Protein AF-A0A9J6BYK1-F1 (afdb_monomer_lite)

Structure (mmCIF, N/CA/C/O backbone):
data_AF-A0A9J6BYK1-F1
#
_entry.id   AF-A0A9J6BYK1-F1
#
loop_
_atom_site.group_PDB
_atom_site.id
_atom_site.type_symbol
_atom_site.label_atom_id
_atom_site.label_alt_id
_atom_site.label_comp_id
_atom_site.label_asym_id
_atom_site.label_entity_id
_atom_site.label_seq_id
_atom_site.pdbx_PDB_ins_code
_atom_site.Cartn_x
_atom_site.Cartn_y
_atom_site.Cartn_z
_atom_site.occupancy
_atom_site.B_iso_or_equiv
_atom_site.auth_seq_id
_atom_site.auth_comp_id
_atom_site.auth_asym_id
_atom_site.auth_atom_id
_atom_site.pdbx_PDB_model_num
ATOM 1 N N . MET A 1 1 ? 30.583 17.239 -2.779 1.00 53.28 1 MET A N 1
ATOM 2 C CA . MET A 1 1 ? 29.830 18.446 -2.357 1.00 53.28 1 MET A CA 1
ATOM 3 C C . MET A 1 1 ? 29.168 19.225 -3.503 1.00 53.28 1 MET A C 1
ATOM 5 O O . MET A 1 1 ? 28.137 19.822 -3.254 1.00 53.28 1 MET A O 1
ATOM 9 N N . LYS A 1 2 ? 29.669 19.201 -4.752 1.00 46.25 2 LYS A N 1
ATOM 10 C CA . LYS A 1 2 ? 29.049 19.929 -5.888 1.00 46.25 2 LYS A CA 1
ATOM 11 C C . LYS A 1 2 ? 27.736 19.317 -6.417 1.00 46.25 2 LYS A C 1
ATOM 13 O O . LYS A 1 2 ? 26.875 20.041 -6.894 1.00 46.25 2 LYS A O 1
ATOM 18 N N . ILE A 1 3 ? 27.564 18.000 -6.289 1.00 54.78 3 ILE A N 1
ATOM 19 C CA . ILE A 1 3 ? 26.381 17.271 -6.790 1.00 54.78 3 ILE A CA 1
ATOM 20 C C . ILE A 1 3 ? 25.124 17.575 -5.957 1.00 54.78 3 ILE A C 1
ATOM 22 O O . ILE A 1 3 ? 24.044 17.727 -6.514 1.00 54.78 3 ILE A O 1
ATOM 26 N N . LEU A 1 4 ? 25.268 17.749 -4.638 1.00 54.06 4 LEU A N 1
ATOM 27 C CA . LEU A 1 4 ? 24.146 18.037 -3.735 1.00 54.06 4 LEU A CA 1
ATOM 28 C C . LEU A 1 4 ? 23.455 19.373 -4.070 1.00 54.06 4 LEU A C 1
ATOM 30 O O . LEU A 1 4 ? 22.234 19.475 -4.010 1.00 54.06 4 LEU A O 1
ATOM 34 N N . PHE A 1 5 ? 24.234 20.374 -4.493 1.00 57.16 5 PHE A N 1
ATOM 35 C CA . PHE A 1 5 ? 23.715 21.677 -4.916 1.00 57.16 5 PHE A CA 1
ATOM 36 C C . PHE A 1 5 ? 22.920 21.597 -6.223 1.00 57.16 5 PHE A C 1
ATOM 38 O O . PHE A 1 5 ? 21.898 22.260 -6.357 1.00 57.16 5 PHE A O 1
ATOM 45 N N . ALA A 1 6 ? 23.347 20.753 -7.166 1.00 57.12 6 ALA A N 1
ATOM 46 C CA . ALA A 1 6 ? 22.620 20.557 -8.417 1.00 57.12 6 ALA A CA 1
ATOM 47 C C . ALA A 1 6 ? 21.249 19.901 -8.176 1.00 57.12 6 ALA A C 1
ATOM 49 O O . ALA A 1 6 ? 20.259 20.335 -8.753 1.00 57.12 6 ALA A O 1
ATOM 50 N N . PHE A 1 7 ? 21.167 18.923 -7.267 1.00 61.38 7 PHE A N 1
ATOM 51 C CA . PHE A 1 7 ? 19.893 18.292 -6.909 1.00 61.38 7 PHE A CA 1
ATOM 52 C C . PHE A 1 7 ? 18.921 19.258 -6.222 1.00 61.38 7 PHE A C 1
ATOM 54 O O . PHE A 1 7 ?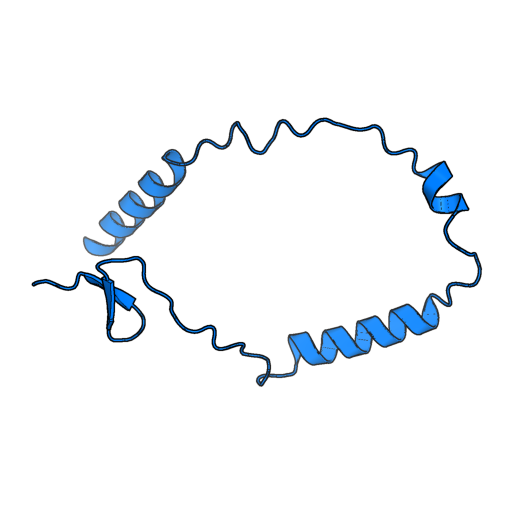 17.742 19.256 -6.562 1.00 61.38 7 PHE A O 1
ATOM 61 N N . LEU A 1 8 ? 19.405 20.125 -5.325 1.00 59.03 8 LEU A N 1
ATOM 62 C CA . LEU A 1 8 ? 18.573 21.155 -4.688 1.00 59.03 8 LEU A CA 1
ATOM 63 C C . LEU A 1 8 ? 18.032 22.184 -5.690 1.00 59.03 8 LEU A C 1
ATOM 65 O O . LEU A 1 8 ? 16.876 22.590 -5.578 1.00 59.03 8 LEU A O 1
ATOM 69 N N . LEU A 1 9 ? 18.834 22.577 -6.685 1.00 58.84 9 LEU A N 1
ATOM 70 C CA . LEU A 1 9 ? 18.409 23.511 -7.736 1.00 58.84 9 LEU A CA 1
ATOM 71 C C . LEU A 1 9 ? 17.383 22.891 -8.696 1.00 58.84 9 LEU A C 1
ATOM 73 O O . LEU A 1 9 ? 16.448 23.567 -9.115 1.00 58.84 9 LEU A O 1
ATOM 77 N N . ILE A 1 10 ? 17.511 21.597 -9.002 1.00 60.31 10 ILE A N 1
ATOM 78 C CA . ILE A 1 10 ? 16.529 20.875 -9.824 1.00 60.31 10 ILE A CA 1
ATOM 79 C C . ILE A 1 10 ? 15.205 20.713 -9.062 1.00 60.31 10 ILE A C 1
ATOM 81 O O . ILE A 1 10 ? 14.141 20.936 -9.636 1.00 60.31 10 ILE A O 1
ATOM 85 N N . PHE A 1 11 ? 15.260 20.393 -7.764 1.00 58.62 11 PHE A N 1
ATOM 86 C CA . PHE A 1 11 ? 14.063 20.270 -6.925 1.00 58.62 11 PHE A CA 1
ATOM 87 C C . PHE A 1 11 ? 13.317 21.598 -6.772 1.00 58.62 11 PHE A C 1
ATOM 89 O O . PHE A 1 11 ? 12.092 21.630 -6.833 1.00 58.62 11 PHE A O 1
ATOM 96 N N . SER A 1 12 ? 14.048 22.704 -6.613 1.00 57.75 12 SER A N 1
ATOM 97 C CA . SER A 1 12 ? 13.435 24.032 -6.519 1.00 57.75 12 SER A CA 1
ATOM 98 C C . SER A 1 12 ? 12.846 24.488 -7.855 1.00 57.75 12 SER A C 1
ATOM 100 O O . SER A 1 12 ? 11.743 25.019 -7.858 1.00 57.75 12 SER A O 1
ATOM 102 N N . ALA A 1 13 ? 13.485 24.212 -8.996 1.00 53.91 13 ALA A N 1
ATOM 103 C CA . ALA A 1 13 ? 12.923 24.552 -10.308 1.00 53.91 13 ALA A CA 1
ATOM 104 C C . ALA A 1 13 ? 11.650 23.753 -10.648 1.00 53.91 13 ALA A C 1
ATOM 106 O O . ALA A 1 13 ? 10.720 24.304 -11.233 1.00 53.91 13 ALA A O 1
ATOM 107 N N . ALA A 1 14 ? 11.579 22.479 -10.246 1.00 54.16 14 ALA A N 1
ATOM 108 C CA . ALA A 1 14 ? 10.390 21.648 -10.445 1.00 54.16 14 ALA A CA 1
ATOM 109 C C . ALA A 1 14 ? 9.182 22.128 -9.618 1.00 54.16 14 ALA A C 1
ATOM 111 O O . ALA A 1 14 ? 8.046 21.921 -10.033 1.00 54.16 14 ALA A O 1
ATOM 112 N N . VAL A 1 15 ? 9.431 22.805 -8.488 1.00 56.19 15 VAL A N 1
ATOM 113 C CA . VAL A 1 15 ? 8.405 23.353 -7.585 1.00 56.19 15 VAL A CA 1
ATOM 114 C C . VAL A 1 15 ? 7.720 24.619 -8.122 1.00 56.19 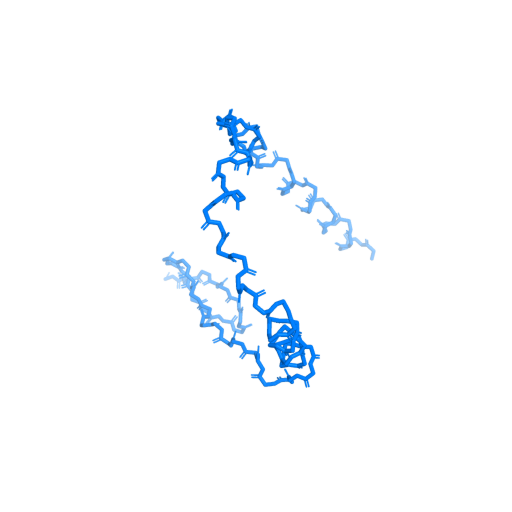15 VAL A C 1
ATOM 116 O O . VAL A 1 15 ? 6.578 24.897 -7.777 1.00 56.19 15 VAL A O 1
ATOM 119 N N . PHE A 1 16 ? 8.372 25.385 -8.999 1.00 54.56 16 PHE A N 1
ATOM 120 C CA . PHE A 1 16 ? 7.807 26.636 -9.532 1.00 54.56 16 PHE A CA 1
ATOM 121 C C . PHE A 1 16 ? 7.127 26.495 -10.902 1.00 54.56 16 PHE A C 1
ATOM 123 O O . PHE A 1 16 ? 6.556 27.464 -11.392 1.00 54.56 16 PHE A O 1
ATOM 130 N N . ALA A 1 17 ? 7.191 25.319 -11.534 1.00 53.88 17 ALA A N 1
ATOM 131 C CA . ALA A 1 17 ? 6.664 25.108 -12.885 1.00 53.88 17 ALA A CA 1
ATOM 132 C C . ALA A 1 17 ? 5.233 24.542 -12.927 1.00 53.88 17 ALA A C 1
ATOM 134 O O . ALA A 1 17 ? 4.686 24.383 -14.018 1.00 53.88 17 ALA A O 1
ATOM 135 N N . TYR A 1 18 ? 4.624 24.234 -11.778 1.00 59.62 18 TYR A N 1
ATOM 136 C CA . TYR A 1 18 ? 3.221 23.831 -11.720 1.00 59.62 18 TYR A CA 1
ATOM 137 C C . TYR A 1 18 ? 2.328 25.032 -11.352 1.00 59.62 18 TYR A C 1
ATOM 139 O O . TYR A 1 18 ? 2.572 25.685 -10.336 1.00 59.62 18 TYR A O 1
ATOM 147 N N . PRO A 1 19 ? 1.293 25.351 -12.148 1.00 52.47 19 PRO A N 1
ATOM 148 C CA . PRO A 1 19 ? 0.260 26.292 -11.731 1.00 52.47 19 PRO A CA 1
ATOM 149 C C . PRO A 1 19 ? -0.564 25.652 -10.599 1.00 52.47 19 PRO A C 1
ATOM 151 O O . PRO A 1 19 ? -1.336 24.723 -10.819 1.00 52.47 19 PRO A O 1
ATOM 154 N N . VAL A 1 20 ? -0.340 26.089 -9.352 1.00 55.06 20 VAL A N 1
ATOM 155 C CA . VAL A 1 20 ? -1.110 25.653 -8.158 1.00 55.06 20 VAL A CA 1
ATOM 156 C C . VAL A 1 20 ? -2.492 26.323 -8.111 1.00 55.06 20 VAL A C 1
ATOM 158 O O . VAL A 1 20 ? -3.355 25.929 -7.331 1.00 55.06 20 VAL A O 1
ATOM 161 N N . ASP A 1 21 ? -2.716 27.350 -8.926 1.00 52.59 21 ASP A N 1
ATOM 162 C CA . ASP A 1 21 ? -3.904 28.202 -8.899 1.00 52.59 21 ASP A CA 1
ATOM 163 C C . ASP A 1 21 ? -5.189 27.501 -9.369 1.00 52.59 21 ASP A C 1
ATOM 165 O O . ASP A 1 21 ? -6.273 27.860 -8.910 1.00 52.59 21 ASP A O 1
ATOM 169 N N . GLU A 1 22 ? -5.090 26.456 -10.193 1.00 51.69 22 GLU A N 1
ATOM 170 C CA . GLU A 1 22 ? -6.260 25.737 -10.723 1.00 51.69 22 GLU A CA 1
ATOM 171 C C . GLU A 1 22 ? -6.800 24.656 -9.763 1.00 51.69 22 GLU A C 1
ATOM 173 O O . GLU A 1 22 ? -7.950 24.242 -9.865 1.00 51.69 22 GLU A O 1
ATOM 178 N N . ILE A 1 23 ? -6.009 24.228 -8.771 1.00 55.16 23 ILE A N 1
ATOM 179 C CA . ILE A 1 23 ? -6.377 23.125 -7.861 1.00 55.16 23 ILE A CA 1
ATOM 180 C C . ILE A 1 23 ? -7.285 23.602 -6.708 1.00 55.16 23 ILE A C 1
ATOM 182 O O . ILE A 1 23 ? -8.017 22.805 -6.126 1.00 55.16 23 ILE A O 1
ATOM 186 N N . LEU A 1 24 ? -7.263 24.896 -6.364 1.00 54.84 24 LEU A N 1
ATOM 187 C CA . LEU A 1 24 ? -7.941 25.426 -5.168 1.00 54.84 24 LEU A CA 1
ATOM 188 C C . LEU A 1 24 ? -9.309 26.081 -5.433 1.00 54.84 24 LEU A C 1
ATOM 190 O O . LEU A 1 24 ? -9.988 26.439 -4.474 1.00 54.84 24 LEU A O 1
ATOM 194 N N . ASN A 1 25 ? -9.738 26.207 -6.692 1.00 54.03 25 ASN A N 1
ATOM 195 C CA . ASN A 1 25 ? -11.031 26.799 -7.069 1.00 54.03 25 ASN A CA 1
ATOM 196 C C . ASN A 1 25 ? -12.060 25.725 -7.460 1.00 54.03 25 ASN A C 1
ATOM 198 O O . ASN A 1 25 ? -12.660 25.773 -8.532 1.00 54.03 25 ASN A O 1
ATOM 202 N N . GLY A 1 26 ? -12.250 24.735 -6.589 1.00 57.69 26 GLY A N 1
ATOM 203 C CA . GLY A 1 26 ? -13.393 23.830 -6.678 1.00 57.69 26 GLY A CA 1
ATOM 204 C C . GLY A 1 26 ? -14.667 24.543 -6.225 1.00 57.69 26 GLY A C 1
ATOM 205 O O . GLY A 1 26 ? -14.697 25.108 -5.133 1.00 57.69 26 GLY A O 1
ATOM 206 N N . ASP A 1 27 ? -15.691 24.527 -7.077 1.00 60.78 27 ASP A N 1
ATOM 207 C CA . ASP A 1 27 ? -17.042 25.026 -6.809 1.00 60.78 27 ASP A CA 1
ATOM 208 C C . ASP A 1 27 ? -17.590 24.369 -5.528 1.00 60.78 27 ASP A C 1
ATOM 210 O O . ASP A 1 27 ? -17.716 23.146 -5.427 1.00 60.78 27 ASP A O 1
ATOM 214 N N . GLY A 1 28 ? -17.781 25.185 -4.492 1.00 63.56 28 GLY A N 1
ATOM 215 C CA . GLY A 1 28 ? -18.189 24.739 -3.168 1.00 63.56 28 GLY A CA 1
ATOM 216 C C . GLY A 1 28 ? -19.687 24.480 -3.123 1.00 63.56 28 GLY A C 1
ATOM 217 O O . GLY A 1 28 ? -20.432 25.301 -2.586 1.00 63.56 28 GLY A O 1
ATOM 218 N N . ASP A 1 29 ? -20.120 23.336 -3.648 1.00 70.94 29 ASP A N 1
ATOM 219 C CA . ASP A 1 29 ? -21.459 22.822 -3.381 1.00 70.94 29 ASP A CA 1
ATOM 220 C C . ASP A 1 29 ? -21.630 22.675 -1.861 1.00 70.94 29 ASP A C 1
ATOM 222 O O . ASP A 1 29 ? -20.896 21.945 -1.190 1.00 70.94 29 ASP A O 1
ATOM 226 N N . ASN A 1 30 ? -22.590 23.407 -1.289 1.00 70.06 30 ASN A N 1
ATOM 227 C CA . ASN A 1 30 ? -22.918 23.305 0.129 1.00 70.06 30 ASN A CA 1
ATOM 228 C C . ASN A 1 30 ? -23.593 21.952 0.370 1.00 70.06 30 ASN A C 1
ATOM 230 O O . ASN A 1 30 ? -24.802 21.800 0.197 1.00 70.06 30 ASN A O 1
ATOM 234 N N . ILE A 1 31 ? -22.795 20.956 0.745 1.00 75.62 31 ILE A N 1
ATOM 235 C CA . ILE A 1 31 ? -23.279 19.614 1.049 1.00 75.62 31 ILE A CA 1
ATOM 236 C C . ILE A 1 31 ? -24.122 19.683 2.329 1.00 75.62 31 ILE A C 1
ATOM 238 O O . ILE A 1 31 ? -23.600 19.933 3.416 1.00 75.62 31 ILE A O 1
ATOM 242 N N . ASN A 1 32 ? -25.432 19.445 2.211 1.00 81.38 32 ASN A N 1
ATOM 243 C CA . ASN A 1 32 ? -26.319 19.304 3.362 1.00 81.38 32 ASN A CA 1
ATOM 244 C C . ASN A 1 32 ? -26.056 17.951 4.044 1.00 81.38 32 ASN A C 1
ATOM 246 O O . ASN A 1 32 ? -26.568 16.90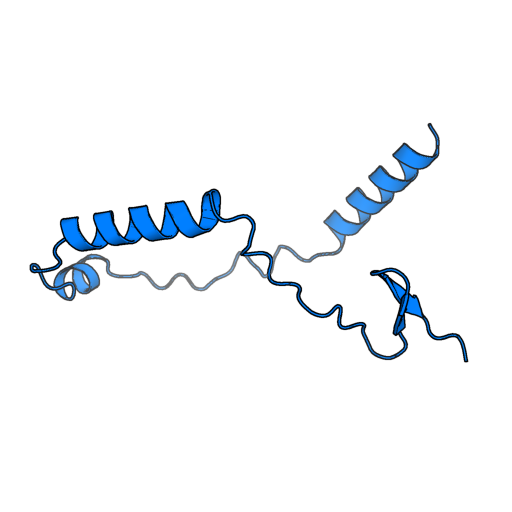9 3.629 1.00 81.38 32 ASN A O 1
ATOM 250 N N . VAL A 1 33 ? -25.219 17.981 5.081 1.00 80.94 33 VAL A N 1
ATOM 251 C CA . VAL A 1 33 ? -24.793 16.794 5.833 1.00 80.94 33 VAL A CA 1
ATOM 252 C C . VAL A 1 33 ? -25.985 16.093 6.494 1.00 80.94 33 VAL A C 1
ATOM 254 O O . VAL A 1 33 ? -26.009 14.865 6.542 1.00 80.94 33 VAL A O 1
ATOM 257 N N . ASP A 1 34 ? -27.012 16.835 6.915 1.00 84.19 34 ASP A N 1
ATOM 258 C CA . ASP A 1 34 ? -28.197 16.275 7.572 1.00 84.19 34 ASP A CA 1
ATOM 259 C C . ASP A 1 34 ? -29.033 15.411 6.616 1.00 84.19 34 ASP A C 1
ATOM 261 O O . ASP A 1 34 ? -29.543 14.357 6.998 1.00 84.19 34 ASP A O 1
ATOM 265 N N . GLU A 1 35 ? -29.150 15.803 5.344 1.00 82.00 35 GLU A N 1
ATOM 266 C CA . GLU A 1 35 ? -29.846 14.995 4.334 1.00 82.00 35 GLU A CA 1
ATOM 267 C C . GLU A 1 35 ? -29.117 13.669 4.067 1.00 82.00 35 GLU A C 1
ATOM 269 O O . GLU A 1 35 ? -29.753 12.635 3.854 1.00 82.00 35 GLU A O 1
ATOM 274 N N . ILE A 1 36 ? -27.783 13.687 4.097 1.00 79.88 36 ILE A N 1
ATOM 275 C CA . ILE A 1 36 ? -26.954 12.500 3.871 1.00 79.88 36 ILE A CA 1
ATOM 276 C C . ILE A 1 36 ? -27.041 11.558 5.067 1.00 79.88 36 ILE A C 1
ATOM 278 O O . ILE A 1 36 ? -27.250 10.363 4.872 1.00 79.88 36 ILE A O 1
ATOM 282 N N . LEU A 1 37 ? -26.939 12.085 6.289 1.00 75.50 37 LEU A N 1
ATOM 283 C CA . LEU A 1 37 ? -27.032 11.290 7.514 1.00 75.50 37 LEU A CA 1
ATOM 284 C C . LEU A 1 37 ? -28.382 10.571 7.624 1.00 75.50 37 LEU A C 1
ATOM 286 O O . LEU A 1 37 ? -28.412 9.406 7.999 1.00 75.50 37 LEU A O 1
ATOM 290 N N . ASN A 1 38 ? -29.477 11.205 7.193 1.00 77.62 38 ASN A N 1
ATOM 291 C CA . ASN A 1 38 ? -30.809 10.587 7.178 1.00 77.62 38 ASN A CA 1
ATOM 292 C C . ASN A 1 38 ? -30.984 9.477 6.122 1.00 77.62 38 ASN A C 1
ATOM 294 O O . ASN A 1 38 ? -31.970 8.742 6.162 1.00 77.62 38 ASN A O 1
ATOM 298 N N . LYS A 1 39 ? -30.069 9.364 5.151 1.00 81.69 39 LYS A N 1
ATOM 299 C CA . LYS A 1 39 ? -30.055 8.277 4.155 1.00 81.69 39 LYS A CA 1
ATOM 300 C C . LYS A 1 39 ? -29.168 7.109 4.580 1.00 81.69 39 LYS A C 1
ATOM 302 O O . LYS A 1 39 ? -29.195 6.072 3.918 1.00 81.69 39 LYS A O 1
ATOM 307 N N . ILE A 1 40 ? -28.380 7.269 5.645 1.00 77.12 40 ILE A N 1
ATOM 308 C CA . ILE A 1 40 ? -27.580 6.186 6.204 1.00 77.12 40 ILE A CA 1
ATOM 309 C C . ILE A 1 40 ? -28.514 5.325 7.063 1.00 77.12 40 ILE A C 1
ATOM 311 O O . ILE A 1 40 ? -29.113 5.840 8.002 1.00 77.12 40 ILE A O 1
ATOM 315 N N . PRO A 1 41 ? -28.680 4.035 6.742 1.00 78.56 41 PRO A N 1
ATOM 316 C CA . PRO A 1 41 ? -29.536 3.156 7.521 1.00 78.56 41 PRO A CA 1
ATOM 317 C C . PRO A 1 41 ? -28.935 2.929 8.925 1.00 78.56 41 PRO A C 1
ATOM 319 O O . PRO A 1 41 ? -27.737 2.672 9.059 1.00 78.56 41 PRO A O 1
ATOM 322 N N . ASP A 1 42 ? -29.759 3.045 9.975 1.00 73.81 42 ASP A N 1
ATOM 323 C CA . ASP A 1 42 ? -29.336 2.955 11.389 1.00 73.81 42 ASP A CA 1
ATOM 324 C C . ASP A 1 42 ? -28.748 1.582 11.772 1.00 73.81 42 ASP A C 1
ATOM 326 O O . ASP A 1 42 ? -28.084 1.431 12.798 1.00 73.81 42 ASP A O 1
ATOM 330 N N . ASP A 1 43 ? -28.988 0.557 10.956 1.00 70.50 43 ASP A N 1
ATOM 331 C CA . ASP A 1 43 ? -28.552 -0.824 11.157 1.00 70.50 43 ASP A CA 1
ATOM 332 C C . ASP A 1 43 ? -27.150 -1.125 10.613 1.00 70.50 43 ASP A C 1
ATOM 334 O O . ASP A 1 43 ? -26.734 -2.290 10.586 1.00 70.50 43 ASP A O 1
ATOM 338 N N . ILE A 1 44 ? -26.372 -0.098 10.249 1.00 73.62 44 ILE A N 1
ATOM 339 C CA . ILE A 1 44 ? -24.935 -0.273 10.040 1.00 73.62 44 ILE A CA 1
ATOM 340 C C . ILE A 1 44 ? -24.312 -0.781 11.342 1.00 73.62 44 ILE A C 1
ATOM 342 O O . ILE A 1 44 ? -24.111 -0.050 12.312 1.00 73.62 44 ILE A O 1
ATOM 346 N N . LYS A 1 45 ? -23.957 -2.066 11.347 1.00 78.81 45 LYS A N 1
ATOM 347 C CA . LYS A 1 45 ? -23.173 -2.686 12.411 1.00 78.81 45 LYS A CA 1
ATOM 348 C C . LYS A 1 45 ? -21.753 -2.151 12.329 1.00 78.81 45 LYS A C 1
ATOM 350 O O . LYS A 1 45 ? -20.880 -2.750 11.704 1.00 78.81 45 LYS A O 1
ATOM 355 N N . VAL A 1 46 ? -21.533 -1.009 12.972 1.00 80.56 46 VAL A N 1
ATOM 356 C CA . VAL A 1 46 ? -20.226 -0.347 13.081 1.00 80.56 46 VAL A CA 1
ATOM 357 C C . VAL A 1 46 ? -19.152 -1.333 13.565 1.00 80.56 46 VAL A C 1
ATOM 359 O O . VAL A 1 46 ? -18.012 -1.272 13.114 1.00 80.56 46 VAL A O 1
ATOM 362 N N . ASP A 1 47 ? -19.530 -2.310 14.391 1.00 83.81 47 ASP A N 1
ATOM 363 C CA . ASP A 1 47 ? -18.651 -3.385 14.861 1.00 83.81 47 ASP A CA 1
ATOM 364 C C . ASP A 1 47 ? -18.123 -4.292 13.734 1.00 83.81 47 ASP A C 1
ATOM 366 O O . ASP A 1 47 ? -16.950 -4.661 13.736 1.00 83.81 47 ASP A O 1
ATOM 370 N N . GLU A 1 48 ? -18.952 -4.618 12.740 1.00 85.94 48 GLU A N 1
ATOM 371 C CA . GLU A 1 48 ? -18.565 -5.453 11.595 1.00 85.94 48 GLU A CA 1
ATOM 372 C C . GLU A 1 48 ? -17.648 -4.680 10.635 1.00 85.94 48 GLU A C 1
ATOM 374 O O . GLU A 1 48 ? -16.651 -5.216 10.149 1.00 85.94 48 GLU A O 1
ATOM 379 N N . ILE A 1 49 ? -17.917 -3.384 10.447 1.00 85.94 49 ILE A N 1
ATOM 380 C CA . ILE A 1 49 ? -17.047 -2.477 9.685 1.00 85.94 49 ILE A CA 1
ATOM 381 C C . ILE A 1 49 ? -15.688 -2.323 10.371 1.00 85.94 49 ILE A C 1
ATOM 383 O O . ILE A 1 49 ? -14.655 -2.393 9.709 1.00 85.94 49 ILE A O 1
ATOM 387 N N . ASN A 1 50 ? -15.667 -2.145 11.691 1.00 84.75 50 ASN A N 1
ATOM 388 C CA . ASN A 1 50 ? -14.429 -1.996 12.453 1.00 84.75 50 ASN A CA 1
ATOM 389 C C . ASN A 1 50 ? -13.562 -3.257 12.394 1.00 84.75 50 ASN A C 1
ATOM 391 O O . ASN A 1 50 ? -12.340 -3.165 12.268 1.00 84.75 50 ASN A O 1
ATOM 395 N N . GLU A 1 51 ? -14.186 -4.433 12.447 1.00 90.19 51 GLU A N 1
ATOM 396 C CA . GLU A 1 51 ? -13.491 -5.710 12.296 1.00 90.19 51 GLU A CA 1
ATOM 397 C C . GLU A 1 51 ? -12.932 -5.884 10.874 1.00 90.19 51 GLU A C 1
ATOM 399 O O . GLU A 1 51 ? -11.780 -6.288 10.702 1.00 90.19 51 GLU A O 1
ATOM 404 N N . LEU A 1 52 ? -13.698 -5.505 9.846 1.00 88.12 52 LEU A N 1
ATOM 405 C CA . LEU A 1 52 ? -13.226 -5.499 8.459 1.00 88.12 52 LEU A CA 1
ATOM 406 C C . LEU A 1 52 ? -12.055 -4.531 8.252 1.00 88.12 52 LEU A C 1
ATOM 408 O O . LEU A 1 52 ? -11.054 -4.904 7.639 1.00 88.12 52 LEU A O 1
ATOM 412 N N . LEU A 1 53 ? -12.135 -3.320 8.807 1.00 88.56 53 LEU A N 1
ATOM 413 C CA . LEU A 1 53 ? -11.062 -2.326 8.737 1.00 88.56 53 LEU A CA 1
ATOM 414 C C . LEU A 1 53 ? -9.777 -2.831 9.395 1.00 88.56 53 LEU A C 1
ATOM 416 O O . LEU A 1 53 ? -8.693 -2.634 8.850 1.00 88.56 53 LEU A O 1
ATOM 420 N N . ARG A 1 54 ? -9.885 -3.532 10.529 1.00 87.81 54 ARG A N 1
ATOM 421 C CA . ARG A 1 54 ? -8.732 -4.147 11.202 1.00 87.81 54 ARG A CA 1
ATOM 422 C C . ARG A 1 54 ? -8.036 -5.185 10.329 1.00 87.81 54 ARG A C 1
ATOM 424 O O . ARG A 1 54 ? -6.810 -5.197 10.264 1.00 87.81 54 ARG A O 1
ATOM 431 N N . ARG A 1 55 ? -8.809 -6.026 9.640 1.00 87.12 55 ARG A N 1
ATOM 432 C CA . ARG A 1 55 ? -8.276 -7.059 8.738 1.00 87.12 55 ARG A CA 1
ATOM 433 C C . ARG A 1 55 ? -7.605 -6.456 7.510 1.00 87.12 55 ARG A C 1
ATOM 435 O O . ARG A 1 55 ? -6.543 -6.915 7.114 1.00 87.12 55 ARG A O 1
ATOM 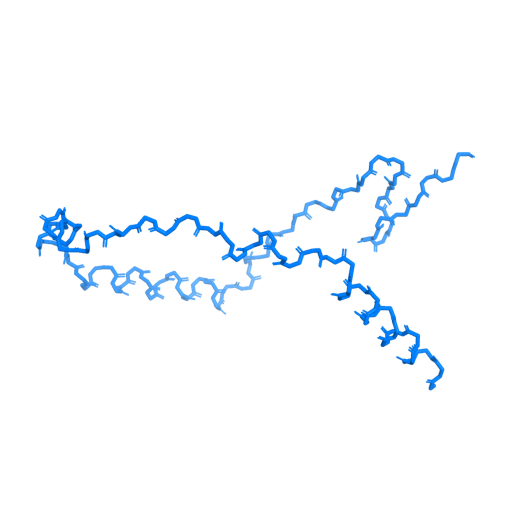442 N N . ILE A 1 56 ? -8.194 -5.411 6.933 1.00 85.44 56 ILE A N 1
ATOM 443 C CA . ILE A 1 56 ? -7.603 -4.701 5.791 1.00 85.44 56 ILE A CA 1
ATOM 444 C C . ILE A 1 56 ? -6.303 -4.003 6.201 1.00 85.44 56 ILE A C 1
ATOM 446 O O . ILE A 1 56 ? -5.321 -4.067 5.466 1.00 85.44 56 ILE A O 1
ATOM 450 N N . ALA A 1 57 ? -6.268 -3.376 7.380 1.00 85.81 57 ALA A N 1
ATOM 451 C CA . ALA A 1 57 ? -5.055 -2.753 7.895 1.00 85.81 57 ALA A CA 1
ATOM 452 C C . ALA A 1 57 ? -3.921 -3.779 8.059 1.00 85.81 57 ALA A C 1
ATOM 454 O O . ALA A 1 57 ? -2.797 -3.510 7.649 1.00 85.81 57 ALA A O 1
ATOM 455 N N . ASP A 1 58 ? -4.212 -4.969 8.587 1.00 86.06 58 ASP A N 1
ATOM 456 C CA . ASP A 1 58 ? -3.212 -6.034 8.713 1.00 86.06 58 ASP A CA 1
ATOM 457 C C . ASP A 1 58 ? -2.636 -6.454 7.350 1.00 86.06 58 ASP A C 1
ATOM 459 O O . ASP A 1 58 ? -1.421 -6.518 7.190 1.00 86.06 58 ASP A O 1
ATOM 463 N N . ILE A 1 59 ? -3.486 -6.617 6.332 1.00 81.38 59 ILE A N 1
ATOM 464 C CA . ILE A 1 59 ? -3.050 -6.945 4.964 1.00 81.38 59 ILE A CA 1
ATOM 465 C C . ILE A 1 59 ? -2.170 -5.831 4.377 1.00 81.38 59 ILE A C 1
ATOM 467 O O . ILE A 1 59 ? -1.138 -6.112 3.783 1.00 81.38 59 ILE A O 1
ATOM 471 N N . ILE A 1 60 ? -2.539 -4.558 4.542 1.00 77.88 60 ILE A N 1
ATOM 472 C CA . ILE A 1 60 ? -1.781 -3.443 3.949 1.00 77.88 60 ILE A CA 1
ATOM 473 C C . ILE A 1 60 ? -0.437 -3.226 4.655 1.00 77.88 60 ILE A C 1
ATOM 475 O O . ILE A 1 60 ? 0.550 -2.889 4.003 1.00 77.88 60 ILE A O 1
ATOM 479 N N . PHE A 1 61 ? -0.390 -3.376 5.981 1.00 77.44 61 PHE A N 1
ATOM 480 C CA . PHE A 1 61 ? 0.789 -3.008 6.768 1.00 77.44 61 PHE A CA 1
ATOM 481 C C . PHE A 1 61 ? 1.720 -4.181 7.083 1.00 77.44 61 PHE A C 1
ATOM 483 O O . PHE A 1 61 ? 2.912 -3.947 7.282 1.00 77.44 61 PHE A O 1
ATOM 490 N N . ASN A 1 62 ? 1.213 -5.417 7.111 1.00 76.62 62 ASN A N 1
ATOM 491 C CA . ASN A 1 62 ? 1.987 -6.597 7.502 1.00 76.62 62 ASN A CA 1
ATOM 492 C C . ASN A 1 62 ? 2.183 -7.620 6.372 1.00 76.62 62 ASN A C 1
ATOM 494 O O . ASN A 1 62 ? 2.921 -8.584 6.584 1.00 76.62 62 ASN A O 1
ATOM 498 N N . ASP A 1 63 ? 1.598 -7.422 5.182 1.00 69.69 63 ASP A N 1
ATOM 499 C CA . ASP A 1 63 ? 1.852 -8.286 4.025 1.00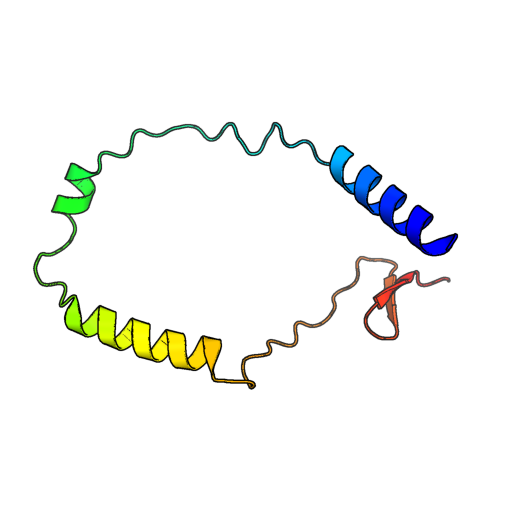 69.69 63 ASP A CA 1
ATOM 500 C C . ASP A 1 63 ? 2.938 -7.699 3.095 1.00 69.69 63 ASP A C 1
ATOM 502 O O . ASP A 1 63 ? 2.676 -6.770 2.325 1.00 69.69 63 ASP A O 1
ATOM 506 N N . PRO A 1 64 ? 4.170 -8.243 3.099 1.00 60.72 64 PRO A N 1
ATOM 507 C CA . PRO A 1 64 ? 5.212 -7.827 2.164 1.00 60.72 64 PRO A CA 1
ATOM 508 C C . PRO A 1 64 ? 4.914 -8.222 0.705 1.00 60.72 64 PRO A C 1
ATOM 510 O O . PRO A 1 64 ? 5.660 -7.817 -0.187 1.00 60.72 64 PRO A O 1
ATOM 513 N N . ALA A 1 65 ? 3.868 -9.013 0.437 1.00 63.28 65 ALA A N 1
ATOM 514 C CA . ALA A 1 65 ? 3.518 -9.479 -0.902 1.00 63.28 65 ALA A CA 1
ATOM 515 C C . ALA A 1 65 ? 2.646 -8.496 -1.701 1.00 63.28 65 ALA A C 1
ATOM 517 O O . ALA A 1 65 ? 2.460 -8.702 -2.901 1.00 63.28 65 ALA A O 1
ATOM 518 N N . HIS A 1 66 ? 2.146 -7.409 -1.099 1.00 57.38 66 HIS A N 1
ATOM 519 C CA . HIS A 1 66 ? 1.321 -6.418 -1.803 1.00 57.38 66 HIS A CA 1
ATOM 520 C C . HIS A 1 66 ? 2.149 -5.373 -2.575 1.00 57.38 66 HIS A C 1
ATOM 522 O O . HIS A 1 66 ? 1.831 -4.184 -2.605 1.00 57.38 66 HIS A O 1
ATOM 528 N N . VAL A 1 67 ? 3.236 -5.807 -3.217 1.00 59.91 67 VAL A N 1
ATOM 529 C CA . VAL A 1 67 ? 3.978 -4.981 -4.174 1.00 59.91 67 VAL A CA 1
ATOM 530 C C . VAL A 1 67 ? 3.334 -5.176 -5.541 1.00 59.91 67 VAL A C 1
ATOM 532 O O . VAL A 1 67 ? 3.560 -6.175 -6.222 1.00 59.91 67 VAL A O 1
ATOM 535 N N . ILE A 1 68 ? 2.498 -4.221 -5.946 1.00 61.78 68 ILE A N 1
ATOM 536 C CA . ILE A 1 68 ? 2.023 -4.147 -7.327 1.00 61.78 68 ILE A CA 1
ATOM 537 C C . ILE A 1 68 ? 3.199 -3.652 -8.174 1.00 61.78 68 ILE A C 1
ATOM 539 O O . ILE A 1 68 ? 3.439 -2.448 -8.266 1.00 61.78 68 ILE A O 1
ATOM 543 N N . ASP A 1 69 ? 3.942 -4.579 -8.782 1.00 61.34 69 ASP A N 1
ATOM 544 C CA . ASP A 1 69 ? 4.928 -4.262 -9.819 1.00 61.34 69 ASP A CA 1
ATOM 545 C C . ASP A 1 69 ? 4.188 -3.739 -11.058 1.00 61.34 69 ASP A C 1
ATOM 547 O O . ASP A 1 69 ? 3.815 -4.477 -11.974 1.00 61.34 69 ASP A O 1
ATOM 551 N N . ALA A 1 70 ? 3.917 -2.435 -11.073 1.00 65.62 70 ALA A N 1
ATOM 552 C CA . ALA A 1 70 ? 3.383 -1.772 -12.248 1.00 65.62 70 ALA A CA 1
ATOM 553 C C . ALA A 1 70 ? 4.439 -1.813 -13.371 1.00 65.62 70 ALA A C 1
ATOM 555 O O . ALA A 1 70 ? 5.595 -1.437 -13.144 1.00 65.62 70 ALA A O 1
ATOM 556 N N . PRO A 1 71 ? 4.077 -2.232 -14.599 1.00 71.44 71 PRO A N 1
ATOM 557 C CA . PRO A 1 71 ? 5.005 -2.181 -15.716 1.00 71.44 71 PRO A CA 1
ATOM 558 C C . PRO A 1 71 ? 5.390 -0.724 -15.977 1.00 71.44 71 PRO A C 1
ATOM 560 O O . PRO A 1 71 ? 4.531 0.146 -16.123 1.00 71.44 71 PRO A O 1
ATOM 563 N N . ILE A 1 72 ? 6.691 -0.450 -16.050 1.00 72.56 72 ILE A N 1
ATOM 564 C CA . ILE A 1 72 ? 7.197 0.882 -16.382 1.00 72.56 72 ILE A CA 1
ATOM 565 C C . ILE A 1 72 ? 6.842 1.162 -17.847 1.00 72.56 72 ILE A C 1
ATOM 567 O O . ILE A 1 72 ? 7.491 0.661 -18.766 1.00 72.56 72 ILE A O 1
ATOM 571 N N . VAL A 1 73 ? 5.794 1.952 -18.071 1.00 83.00 73 VAL A N 1
ATOM 572 C CA . VAL A 1 73 ? 5.399 2.415 -19.404 1.00 83.00 73 VAL A CA 1
ATOM 573 C C . VAL A 1 73 ? 6.108 3.736 -19.683 1.00 83.00 73 VAL A C 1
ATOM 575 O O . VAL A 1 73 ? 5.863 4.740 -19.019 1.00 83.00 73 VAL A O 1
ATOM 578 N N . CYS A 1 74 ? 7.004 3.735 -20.669 1.00 83.94 74 CYS A N 1
ATOM 579 C CA . CYS A 1 74 ? 7.697 4.942 -21.107 1.00 83.94 74 CYS A CA 1
ATOM 580 C C . CYS A 1 74 ? 6.903 5.692 -22.187 1.00 83.94 74 CYS A C 1
ATOM 582 O O . CYS A 1 74 ? 6.223 5.054 -22.994 1.00 83.94 74 CYS A O 1
ATOM 584 N N . PRO A 1 75 ? 7.014 7.031 -22.250 1.00 86.06 75 PRO A N 1
ATOM 585 C CA . PRO A 1 75 ? 6.403 7.823 -23.313 1.00 86.06 75 PRO A CA 1
ATOM 586 C C . PRO A 1 75 ? 6.950 7.443 -24.707 1.00 86.06 75 PRO A C 1
ATOM 588 O O . PRO A 1 75 ? 8.045 6.875 -24.812 1.00 86.06 75 PRO A O 1
ATOM 591 N N . PRO A 1 76 ? 6.227 7.773 -25.797 1.00 84.62 76 PRO A N 1
ATOM 592 C CA . PRO A 1 76 ? 6.690 7.531 -27.162 1.00 84.62 76 PRO A CA 1
ATOM 593 C C . PRO A 1 76 ? 8.085 8.126 -27.402 1.00 84.62 76 PRO A C 1
ATOM 595 O O . PRO A 1 76 ? 8.365 9.251 -26.997 1.00 84.62 76 PRO A O 1
ATOM 598 N N . GLY A 1 77 ? 8.973 7.370 -28.052 1.00 86.56 77 GLY A N 1
ATOM 599 C CA . GLY A 1 77 ? 10.372 7.774 -28.253 1.00 86.56 77 GLY A CA 1
ATOM 600 C C . GLY A 1 77 ? 11.315 7.430 -27.092 1.00 86.56 77 GLY A C 1
ATOM 601 O O . GLY A 1 77 ? 12.503 7.745 -27.160 1.00 86.56 77 GLY A O 1
ATOM 602 N N . TYR A 1 78 ? 10.830 6.737 -26.055 1.00 88.31 78 TYR A N 1
ATOM 603 C CA . TYR A 1 78 ? 11.636 6.252 -24.934 1.00 88.31 78 TYR A CA 1
ATOM 604 C C . TYR A 1 78 ? 11.433 4.744 -24.712 1.00 88.31 78 TYR A C 1
ATOM 606 O O . TYR A 1 78 ? 10.367 4.195 -24.984 1.00 88.31 78 TYR A O 1
ATOM 614 N N . LYS A 1 79 ? 12.464 4.054 -24.213 1.00 89.19 79 LYS A N 1
ATOM 615 C CA . LYS A 1 79 ? 12.419 2.640 -23.806 1.00 89.19 79 LYS A CA 1
ATOM 616 C C . LYS A 1 79 ? 12.935 2.465 -22.382 1.00 89.19 79 LYS A C 1
ATOM 618 O O . LYS A 1 79 ? 13.819 3.204 -21.946 1.00 89.19 79 LYS A O 1
ATOM 623 N N . VAL A 1 80 ? 12.403 1.464 -21.680 1.00 86.75 80 VAL A N 1
ATOM 624 C CA . VAL A 1 80 ? 12.895 1.074 -20.354 1.00 86.75 80 VAL A CA 1
ATOM 625 C C . VAL A 1 80 ? 14.303 0.508 -20.495 1.00 86.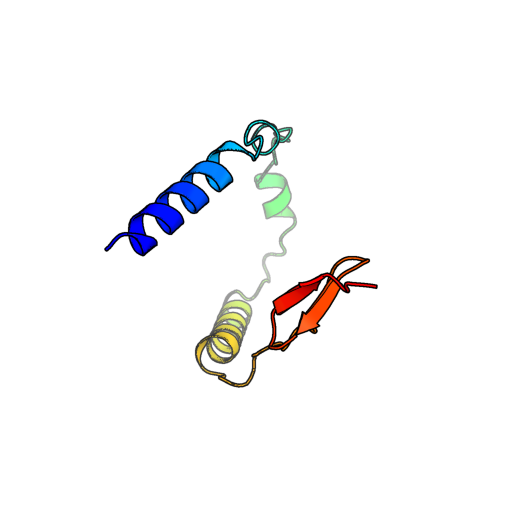75 80 VAL A C 1
ATOM 627 O O . VAL A 1 80 ? 14.535 -0.452 -21.227 1.00 86.75 80 VAL A O 1
ATOM 630 N N . ASN A 1 81 ? 15.245 1.104 -19.776 1.00 82.19 81 ASN A N 1
ATOM 631 C CA . ASN A 1 81 ? 16.608 0.626 -19.623 1.00 82.19 81 ASN A CA 1
ATOM 632 C C . ASN A 1 81 ? 16.960 0.709 -18.131 1.00 82.19 81 ASN A C 1
ATOM 634 O O . ASN A 1 81 ? 16.958 1.799 -17.557 1.00 82.19 81 ASN A O 1
ATOM 638 N N . ASN A 1 82 ? 17.200 -0.442 -17.496 1.00 81.38 82 ASN A N 1
ATOM 639 C CA . ASN A 1 82 ? 17.476 -0.561 -16.057 1.00 81.38 82 ASN A CA 1
ATOM 640 C C . ASN A 1 82 ? 16.441 0.150 -15.160 1.00 81.38 82 ASN A C 1
ATOM 642 O O . ASN A 1 82 ? 16.806 0.865 -14.231 1.00 81.38 82 ASN A O 1
ATOM 646 N N . GLY A 1 83 ? 15.149 0.005 -15.472 1.00 81.56 83 GLY A N 1
ATOM 647 C CA . GLY A 1 83 ? 14.065 0.614 -14.689 1.00 81.56 83 GLY A CA 1
ATOM 648 C C . GLY A 1 83 ? 13.866 2.121 -14.908 1.00 81.56 83 GLY A C 1
ATOM 649 O O . GLY A 1 83 ? 13.051 2.732 -14.230 1.00 81.56 83 GLY A O 1
ATOM 650 N N . MET A 1 84 ? 14.576 2.736 -15.859 1.00 82.25 84 MET A N 1
ATOM 651 C CA . MET A 1 84 ? 14.396 4.145 -16.224 1.00 82.25 84 MET A CA 1
ATOM 652 C C . MET A 1 84 ? 14.075 4.301 -17.708 1.00 82.25 84 MET A C 1
ATOM 654 O O . MET A 1 84 ? 14.612 3.587 -18.554 1.00 82.25 84 MET A O 1
ATOM 658 N N . CYS A 1 85 ? 13.247 5.287 -18.042 1.00 89.75 85 CYS A N 1
ATOM 659 C CA . CYS A 1 85 ? 12.978 5.639 -19.431 1.00 89.75 85 CYS A CA 1
ATOM 660 C C . CYS A 1 85 ? 14.179 6.364 -20.049 1.00 89.75 85 CYS A C 1
ATOM 662 O O . CYS A 1 85 ? 14.595 7.425 -19.583 1.00 89.75 85 CYS A O 1
ATOM 664 N N . ARG A 1 86 ? 14.743 5.793 -21.117 1.00 87.19 86 ARG A N 1
ATOM 665 C CA . ARG A 1 86 ? 15.834 6.380 -21.909 1.00 87.19 86 ARG A CA 1
ATOM 666 C C . ARG A 1 86 ? 15.364 6.655 -23.337 1.00 87.19 86 ARG A C 1
ATOM 668 O O . ARG A 1 86 ? 14.606 5.842 -23.864 1.00 87.19 86 ARG A O 1
ATOM 675 N N . PRO A 1 87 ? 15.796 7.759 -23.968 1.00 89.94 87 PRO A N 1
ATOM 676 C CA . PRO A 1 87 ? 15.425 8.049 -25.347 1.00 89.94 87 PRO A CA 1
ATOM 677 C C . PRO A 1 87 ? 15.983 6.967 -26.276 1.00 89.94 87 PRO A C 1
ATOM 679 O O . PRO A 1 87 ? 17.142 6.563 -26.140 1.00 89.94 87 PRO A O 1
ATOM 682 N N . VAL A 1 88 ? 15.169 6.494 -27.220 1.00 82.75 88 VAL A N 1
ATOM 683 C CA . VAL A 1 88 ? 15.662 5.667 -28.328 1.00 82.75 88 VAL A CA 1
ATOM 684 C C . VAL A 1 88 ? 16.337 6.595 -29.327 1.00 82.75 88 VAL A C 1
ATOM 686 O O . VAL A 1 88 ? 15.671 7.247 -30.124 1.00 82.75 88 VAL A O 1
ATOM 689 N N . MET A 1 89 ? 17.664 6.679 -29.254 1.00 69.06 89 MET A N 1
ATOM 690 C CA . MET A 1 89 ? 18.455 7.263 -30.336 1.00 69.06 89 MET A CA 1
ATOM 691 C C . MET A 1 89 ? 18.314 6.331 -31.551 1.00 69.06 89 MET A C 1
ATOM 693 O O . MET A 1 89 ? 18.582 5.134 -31.421 1.00 69.06 89 MET A O 1
ATOM 697 N N . HIS A 1 90 ? 17.811 6.861 -32.667 1.00 57.47 90 HIS A N 1
ATOM 698 C CA . HIS A 1 90 ? 17.701 6.164 -33.952 1.00 57.47 90 HIS A CA 1
ATOM 699 C C . HIS A 1 90 ? 18.946 6.431 -34.794 1.00 57.47 90 HIS A C 1
ATOM 701 O O . HIS A 1 90 ? 19.415 7.593 -34.764 1.00 57.47 90 HIS A O 1
#

Sequence (90 aa):
MKILFAFLLIFSAAVFAYPVDEILNGDGDNINVDEILNKIPDDIKVDEINELLRRIADIIFNDPAHVIDAPIVCPPGYKVNNGMCRPVMH

Foldseek 3Di:
DVVVVVVVVVVVVVVPPDDPPVVPPDDDDPDPVVVVVVVDDPPPPVVVVVVVVVVVCCCVPVPPPPDPPDPPDDDPQWDDDPNDTDGPDD

Secondary structure (DSSP, 8-state):
-HHHHHHHHHHHHHHSSS--TTTS--------HHHHHTTS-TT--HHHHHHHHHHHHHHHHH-TT--------PPTTEEEETTEEEE---

Organism: Polypedilum vanderplanki (NCBI:txid319348)

Radius of gyration: 23.75 Å; chains: 1; bounding box: 61×38×49 Å

pLDDT: mean 71.67, std 12.96, range [46.25, 90.19]